Protein AF-A0A200RDA1-F1 (afdb_monomer_lite)

Sequence (151 aa):
MKEMLMDMKAGSLDLGFSEWLESFQDRSEEKEAVNRRKLVSKWHPTTKGTLKRSYRVPSKSVGQKLLKAIASLLSDDDHFRDATSHKGCQIRRESAHGESVCCNNVRALFDELPTPHLVVEITAFPAGPLTEKDYAKAEKLEKVLRSGASI

Organism: Macleaya cordata (NCBI:txid56857)

Radius of gyration: 18.02 Å; chains: 1; bounding box: 34×63×49 Å

Foldseek 3Di:
DDDDDDDDDDDDPPDPVVVVVVVPVPDDDVVLVVVLVVLQVQWDQDPFQKTKHKFFDPDPVLLVVLQVVVQVCCFPDVLQDDPPDDPGFDWDAPDPQKIWTDTNQWIWMFGPPPHTMIMIMGHDPPGDHHDVSSSVVSSVSSVSSVVSVVD

pLDDT: mean 70.88, std 17.86, range [32.53, 91.69]

Structure (mmCIF, N/CA/C/O backbone):
data_AF-A0A200RDA1-F1
#
_entry.id   AF-A0A200RDA1-F1
#
loop_
_atom_site.group_PDB
_atom_site.id
_atom_site.type_symbol
_atom_site.label_atom_id
_atom_site.label_alt_id
_atom_site.label_comp_id
_atom_site.label_asym_id
_atom_site.label_entity_id
_atom_site.label_seq_id
_atom_site.pdbx_PDB_ins_code
_atom_site.Cartn_x
_atom_site.Cartn_y
_atom_site.Cartn_z
_atom_site.occupancy
_atom_site.B_iso_or_equiv
_atom_site.auth_seq_id
_atom_site.auth_comp_id
_atom_site.auth_asym_id
_atom_site.auth_atom_id
_atom_site.pdbx_PDB_model_num
ATOM 1 N N . MET A 1 1 ? 3.485 -50.359 30.323 1.00 38.16 1 MET A N 1
ATOM 2 C CA . MET A 1 1 ? 4.110 -50.146 28.996 1.00 38.16 1 MET A CA 1
ATOM 3 C C . MET A 1 1 ? 3.039 -49.538 28.107 1.00 38.16 1 MET A C 1
ATOM 5 O O . MET A 1 1 ? 2.006 -50.168 27.991 1.00 38.16 1 MET A O 1
ATOM 9 N N . LYS A 1 2 ? 3.137 -48.353 27.510 1.00 37.59 2 LYS A N 1
ATOM 10 C CA . LYS A 1 2 ? 4.224 -47.388 27.321 1.00 37.59 2 LYS A CA 1
ATOM 11 C C . LYS A 1 2 ? 3.542 -46.044 26.997 1.00 37.59 2 LYS A C 1
ATOM 13 O O . LYS A 1 2 ? 2.518 -46.042 26.321 1.00 37.59 2 LYS A O 1
ATOM 18 N N . GLU A 1 3 ? 4.087 -44.957 27.527 1.00 41.94 3 GLU A N 1
ATOM 19 C CA . GLU A 1 3 ? 3.724 -43.567 27.227 1.00 41.94 3 GLU A CA 1
ATOM 20 C C . GLU A 1 3 ? 3.758 -43.261 25.721 1.00 41.94 3 GLU A C 1
ATOM 22 O O . GLU A 1 3 ? 4.596 -43.809 25.004 1.00 41.94 3 GLU A O 1
ATOM 27 N N . MET A 1 4 ? 2.925 -42.311 25.280 1.00 43.06 4 MET A N 1
ATOM 28 C CA . MET A 1 4 ? 3.343 -41.272 24.332 1.00 43.06 4 MET A CA 1
ATOM 29 C C . MET A 1 4 ? 2.405 -40.057 24.420 1.00 43.06 4 MET A C 1
ATOM 31 O O . MET A 1 4 ? 1.310 -40.025 23.866 1.00 43.06 4 MET A O 1
ATOM 35 N N . LEU A 1 5 ? 2.879 -39.071 25.178 1.00 48.88 5 LEU A N 1
ATOM 36 C CA . LEU A 1 5 ? 2.555 -37.652 25.077 1.00 48.88 5 LEU A CA 1
ATOM 37 C C . LEU A 1 5 ? 3.034 -37.119 23.718 1.00 48.88 5 LEU A C 1
ATOM 39 O O . LEU A 1 5 ? 4.166 -37.416 23.342 1.00 48.88 5 LEU A O 1
ATOM 43 N N . MET A 1 6 ? 2.233 -36.288 23.045 1.00 39.44 6 MET A N 1
ATOM 44 C CA . MET A 1 6 ? 2.733 -35.128 22.290 1.00 39.44 6 MET A CA 1
ATOM 45 C C . MET A 1 6 ? 1.588 -34.178 21.919 1.00 39.44 6 MET A C 1
ATOM 47 O O . MET A 1 6 ? 0.732 -34.479 21.090 1.00 39.44 6 MET A O 1
ATOM 51 N N . ASP A 1 7 ? 1.611 -33.015 22.565 1.00 43.44 7 ASP A N 1
ATOM 52 C CA . ASP A 1 7 ? 0.894 -31.793 22.231 1.00 43.44 7 ASP A CA 1
ATOM 53 C C . ASP A 1 7 ? 1.086 -31.387 20.763 1.00 43.44 7 ASP A C 1
ATOM 55 O O . ASP A 1 7 ? 2.217 -31.313 20.276 1.00 43.44 7 ASP A O 1
ATOM 59 N N . MET A 1 8 ? 0.000 -30.996 20.086 1.00 41.47 8 MET A N 1
ATOM 60 C CA . MET A 1 8 ? 0.103 -30.210 18.859 1.00 41.47 8 MET A CA 1
ATOM 61 C C . MET A 1 8 ? -0.805 -28.981 18.918 1.00 41.47 8 MET A C 1
ATOM 63 O O . MET A 1 8 ? -2.016 -29.029 19.115 1.00 41.47 8 MET A O 1
ATOM 67 N N . LYS A 1 9 ? -0.099 -27.861 18.838 1.00 32.53 9 LYS A N 1
ATOM 68 C CA . LYS A 1 9 ? -0.456 -26.469 19.060 1.00 32.53 9 LYS A CA 1
ATOM 69 C C . LYS A 1 9 ? -1.019 -25.842 17.779 1.00 32.53 9 LYS A C 1
ATOM 71 O O . LYS A 1 9 ? -0.683 -26.272 16.684 1.00 32.53 9 LYS A O 1
ATOM 76 N N . ALA A 1 10 ? -1.676 -24.702 17.987 1.00 32.72 10 ALA A N 1
ATOM 77 C CA . ALA A 1 10 ? -1.877 -23.590 17.053 1.00 32.72 10 ALA A CA 1
ATOM 78 C C . ALA A 1 10 ? -3.077 -23.688 16.101 1.00 32.72 10 ALA A C 1
ATOM 80 O O . ALA A 1 10 ? -3.164 -24.538 15.223 1.00 32.72 10 ALA A O 1
ATOM 81 N N . GLY A 1 11 ? -3.993 -22.735 16.297 1.00 41.84 11 GLY A N 1
ATOM 82 C CA . GLY A 1 11 ? -5.142 -22.504 15.441 1.00 41.84 11 GLY A CA 1
ATOM 83 C C . GLY A 1 11 ? -4.764 -21.984 14.060 1.00 41.84 11 GLY A C 1
ATOM 84 O O . GLY A 1 11 ? -3.710 -21.381 13.862 1.00 41.84 11 GLY A O 1
ATOM 85 N N . SER A 1 12 ? -5.689 -22.175 13.129 1.00 38.00 12 SER A N 1
ATOM 86 C CA . SER A 1 12 ? -5.661 -21.543 11.821 1.00 38.00 12 SER A CA 1
ATOM 87 C C . SER A 1 12 ? -7.052 -20.993 11.517 1.00 38.00 12 SER A C 1
ATOM 89 O O . SER A 1 12 ? -8.017 -21.739 11.378 1.00 38.00 12 SER A O 1
ATOM 91 N N . LEU A 1 13 ? -7.143 -19.664 11.483 1.00 41.75 13 LEU A N 1
ATOM 92 C CA . LEU A 1 13 ? -8.299 -18.832 11.121 1.00 41.75 13 LEU A CA 1
ATOM 93 C C . LEU A 1 13 ? -8.485 -18.752 9.586 1.00 41.75 13 LEU A C 1
ATOM 95 O O . LEU A 1 13 ? -8.964 -17.748 9.064 1.00 41.75 13 LEU A O 1
ATOM 99 N N . ASP A 1 14 ? -8.079 -19.787 8.854 1.00 49.94 14 ASP A N 1
ATOM 100 C CA . ASP A 1 14 ? -7.769 -19.714 7.421 1.00 49.94 14 ASP A CA 1
ATOM 101 C C . ASP A 1 14 ? -8.825 -20.399 6.544 1.00 49.94 14 ASP A C 1
ATOM 103 O O . ASP A 1 14 ? -8.524 -21.305 5.782 1.00 49.94 14 ASP A O 1
ATOM 107 N N . LEU A 1 15 ? -10.100 -20.027 6.694 1.00 46.94 15 LEU A N 1
ATOM 108 C CA . LEU A 1 15 ? -11.161 -20.485 5.775 1.00 46.94 15 LEU A CA 1
ATOM 109 C C . LEU A 1 15 ? -12.141 -19.377 5.353 1.00 46.94 15 LEU A C 1
ATOM 111 O O . LEU A 1 15 ? -13.051 -19.636 4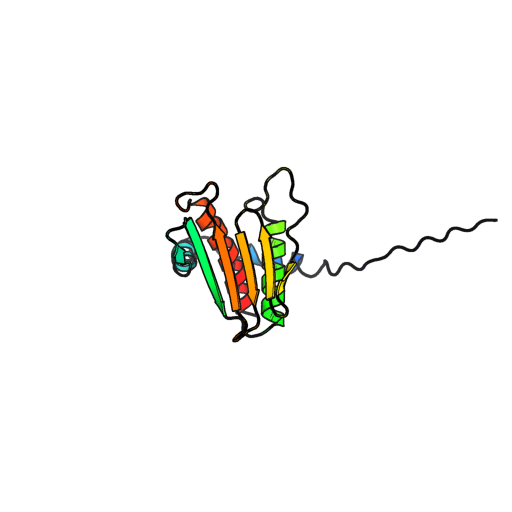.583 1.00 46.94 15 LEU A O 1
ATOM 115 N N . GLY A 1 16 ? -11.966 -18.133 5.818 1.00 48.19 16 GLY A N 1
ATOM 116 C CA . GLY A 1 16 ? -12.876 -17.021 5.492 1.00 48.19 16 GLY A CA 1
ATOM 117 C C . GLY A 1 16 ? -12.362 -16.034 4.438 1.00 48.19 16 GLY A C 1
ATOM 118 O O . GLY A 1 16 ? -13.078 -15.100 4.089 1.00 48.19 16 GLY A O 1
ATOM 119 N N . PHE A 1 17 ? -11.116 -16.178 3.973 1.00 52.97 17 PHE A N 1
ATOM 120 C CA . PHE A 1 17 ? -10.469 -15.194 3.090 1.00 52.97 17 PHE A CA 1
ATOM 121 C C . PHE A 1 17 ? -10.368 -15.664 1.630 1.00 52.97 17 PHE A C 1
ATOM 123 O O . PHE A 1 17 ? -10.316 -14.831 0.728 1.00 52.97 17 PHE A O 1
ATOM 130 N N . SER A 1 18 ? -10.424 -16.976 1.391 1.00 52.59 18 SER A N 1
ATOM 131 C CA . SER A 1 18 ? -10.433 -17.592 0.057 1.00 52.59 18 SER A CA 1
ATOM 132 C C . SER A 1 18 ? -11.728 -17.271 -0.699 1.00 52.59 18 SER A C 1
ATOM 134 O O . SER A 1 18 ? -11.673 -16.780 -1.822 1.00 52.59 18 SER A O 1
ATOM 136 N N . GLU A 1 19 ? -12.886 -17.393 -0.035 1.00 50.47 19 GLU A N 1
ATOM 137 C CA . GLU A 1 19 ? -14.190 -16.984 -0.593 1.00 50.47 19 GLU A CA 1
ATOM 138 C C . GLU A 1 19 ? -14.269 -15.469 -0.856 1.00 50.47 19 GLU A C 1
ATOM 140 O O . GLU A 1 19 ? -14.925 -15.018 -1.796 1.00 50.47 19 GLU A O 1
ATOM 145 N N . TRP A 1 20 ? -13.562 -14.663 -0.057 1.00 51.38 20 TRP A N 1
ATOM 146 C CA . TRP A 1 20 ? -13.457 -13.221 -0.284 1.00 51.38 20 TRP A CA 1
ATOM 147 C C . TRP A 1 20 ? -12.633 -12.920 -1.542 1.00 51.38 20 TRP A C 1
ATOM 149 O O . TRP A 1 20 ? -13.052 -12.094 -2.349 1.00 51.38 20 TRP A O 1
ATOM 159 N N . LEU A 1 21 ? -11.505 -13.620 -1.734 1.00 53.09 21 LEU A N 1
ATOM 160 C CA . LEU A 1 21 ? -10.623 -13.471 -2.894 1.00 53.09 21 LEU A CA 1
ATOM 161 C C . LEU A 1 21 ? -11.273 -13.922 -4.216 1.00 53.09 21 LEU A C 1
ATOM 163 O O . LEU A 1 21 ? -11.131 -13.232 -5.228 1.00 53.09 21 LEU A O 1
ATOM 167 N N . GLU A 1 22 ? -12.028 -15.025 -4.206 1.00 50.09 22 GLU A N 1
ATOM 168 C CA . GLU A 1 22 ? -12.748 -15.538 -5.385 1.00 50.09 22 GLU A CA 1
ATOM 169 C C . GLU A 1 22 ? -13.855 -14.591 -5.871 1.00 50.09 22 GLU A C 1
ATOM 171 O O . GLU A 1 22 ? -14.067 -14.450 -7.076 1.00 50.09 22 GLU A O 1
ATOM 176 N N . SER A 1 23 ? -14.493 -13.834 -4.971 1.00 51.41 23 SER A N 1
ATOM 177 C CA . SER A 1 23 ? -15.523 -12.860 -5.357 1.00 51.41 23 SER A CA 1
ATOM 178 C C . SER A 1 23 ? -14.981 -11.649 -6.146 1.00 51.41 23 SER A C 1
ATOM 180 O O . SER A 1 23 ? -15.780 -10.841 -6.629 1.00 51.41 23 SER A O 1
ATOM 182 N N . PHE A 1 24 ? -13.656 -11.486 -6.298 1.00 48.38 24 PHE A N 1
ATOM 183 C CA . PHE A 1 24 ? -13.046 -10.366 -7.035 1.00 48.38 24 PHE A CA 1
ATOM 184 C C . PHE A 1 24 ? -12.827 -10.606 -8.527 1.00 48.38 24 PHE A C 1
ATOM 186 O O . PHE A 1 24 ? -12.577 -9.637 -9.248 1.00 48.38 24 PHE A O 1
ATOM 193 N N . GLN A 1 25 ? -12.901 -11.853 -9.003 1.00 49.22 25 GLN A N 1
ATOM 194 C CA . GLN A 1 25 ? -12.671 -12.161 -10.420 1.00 49.22 25 GLN A CA 1
ATOM 195 C C . GLN A 1 25 ? -13.865 -11.791 -11.323 1.00 49.22 25 GLN A C 1
ATOM 197 O O . GLN A 1 25 ? -13.687 -11.632 -12.528 1.00 49.22 25 GLN A O 1
ATOM 202 N N . ASP A 1 26 ? -15.055 -11.553 -10.759 1.00 39.44 26 ASP A N 1
ATOM 203 C CA . ASP A 1 26 ? -16.307 -11.369 -11.513 1.00 39.44 26 ASP A CA 1
ATOM 204 C C . ASP A 1 26 ? -16.725 -9.890 -11.710 1.00 39.44 26 ASP A C 1
ATOM 206 O O . ASP A 1 26 ? -17.876 -9.511 -11.494 1.00 39.44 26 ASP A O 1
ATOM 210 N N . ARG A 1 27 ? -15.811 -8.971 -12.077 1.00 42.00 27 ARG A N 1
ATOM 211 C CA . ARG A 1 27 ? -16.227 -7.579 -12.394 1.00 42.00 27 ARG A CA 1
ATOM 212 C C . ARG A 1 27 ? -15.432 -6.876 -13.507 1.00 42.00 27 ARG A C 1
ATOM 214 O O . ARG A 1 27 ? -14.699 -5.927 -13.267 1.00 42.00 27 ARG A O 1
ATOM 221 N N . SER A 1 28 ? -15.731 -7.289 -14.743 1.00 41.72 28 SER A N 1
ATOM 222 C CA . SER A 1 28 ? -15.768 -6.516 -16.006 1.00 41.72 28 SER A CA 1
ATOM 223 C C . SER A 1 28 ? -14.544 -5.652 -16.401 1.00 41.72 28 SER A C 1
ATOM 225 O O . SER A 1 28 ? -14.369 -4.506 -15.979 1.00 41.72 28 SER A O 1
ATOM 227 N N . GLU A 1 29 ? -13.778 -6.198 -17.348 1.00 44.69 29 GLU A N 1
ATOM 228 C CA . GLU A 1 29 ? -12.496 -5.743 -17.917 1.00 44.69 29 GLU A CA 1
ATOM 229 C C . GLU A 1 29 ? -12.525 -4.373 -18.648 1.00 44.69 29 GLU A C 1
ATOM 231 O O . GLU A 1 29 ? -11.517 -3.668 -18.714 1.00 44.69 29 GLU A O 1
ATOM 236 N N . GLU A 1 30 ? -13.682 -3.918 -19.146 1.00 39.28 30 GLU A N 1
ATOM 237 C CA . GLU A 1 30 ? -13.790 -2.667 -19.927 1.00 39.28 30 GLU A CA 1
ATOM 238 C C . GLU A 1 30 ? -13.856 -1.408 -19.037 1.00 39.28 30 GLU A C 1
ATOM 240 O O . GLU A 1 30 ? -13.284 -0.356 -19.346 1.00 39.28 30 GLU A O 1
ATOM 245 N N . LYS A 1 31 ? -14.479 -1.526 -17.857 1.00 47.56 31 LYS A N 1
ATOM 246 C CA . LYS A 1 31 ? -14.513 -0.460 -16.840 1.00 47.56 31 LYS A CA 1
ATOM 247 C C . LYS A 1 31 ? -13.174 -0.322 -16.116 1.00 47.56 31 LYS A C 1
ATOM 249 O O . LYS A 1 31 ? -12.890 0.745 -15.564 1.00 47.56 31 LYS A O 1
ATOM 254 N N . GLU A 1 32 ? -12.353 -1.372 -16.137 1.00 49.47 32 GLU A N 1
ATOM 255 C CA . GLU A 1 32 ? -11.036 -1.396 -15.515 1.00 49.47 32 GLU A CA 1
ATOM 256 C C . GLU A 1 32 ? -10.113 -0.361 -16.155 1.00 49.47 32 GLU A C 1
ATOM 258 O O . GLU A 1 32 ? -9.591 0.469 -15.428 1.00 49.47 32 GLU A O 1
ATOM 263 N N . ALA A 1 33 ? -9.981 -0.291 -17.486 1.00 42.28 33 ALA A N 1
ATOM 264 C CA . ALA A 1 33 ? -8.975 0.552 -18.155 1.00 42.28 33 ALA A CA 1
ATOM 265 C C . ALA A 1 33 ? -9.090 2.069 -17.885 1.00 42.28 33 ALA A C 1
ATOM 267 O O . ALA A 1 33 ? -8.078 2.749 -17.686 1.00 42.28 33 ALA A O 1
ATOM 268 N N . VAL A 1 34 ? -10.312 2.609 -17.837 1.00 49.19 34 VAL A N 1
ATOM 269 C CA . VAL A 1 34 ? -10.564 4.015 -17.459 1.00 49.19 34 VAL A CA 1
ATOM 270 C C . VAL A 1 34 ? -10.373 4.218 -15.954 1.00 49.19 34 VAL A C 1
ATOM 272 O O . VAL A 1 34 ? -9.925 5.283 -15.518 1.00 49.19 34 VAL A O 1
ATOM 275 N N . ASN A 1 35 ? -10.671 3.194 -15.152 1.00 51.66 35 ASN A N 1
ATOM 276 C CA . ASN A 1 35 ? -10.405 3.195 -13.721 1.00 51.66 35 ASN A CA 1
ATOM 277 C C . ASN A 1 35 ? -8.892 3.155 -13.454 1.00 51.66 35 ASN A C 1
ATOM 279 O O . ASN A 1 35 ? -8.439 3.947 -12.643 1.00 51.66 35 ASN A O 1
ATOM 283 N N . ARG A 1 36 ? -8.086 2.387 -14.207 1.00 51.22 36 ARG A N 1
ATOM 284 C CA . ARG A 1 36 ? -6.614 2.300 -14.082 1.00 51.22 36 ARG A CA 1
ATOM 285 C C . ARG A 1 36 ? -5.966 3.683 -14.056 1.00 51.22 36 ARG A C 1
ATOM 287 O O . ARG A 1 36 ? -5.279 4.045 -13.105 1.00 51.22 36 ARG A O 1
ATOM 294 N N . ARG A 1 37 ? -6.296 4.528 -15.040 1.00 52.66 37 ARG A N 1
ATOM 295 C CA . ARG A 1 37 ? -5.769 5.904 -15.132 1.00 52.66 37 ARG A CA 1
ATOM 296 C C . ARG A 1 37 ? -6.240 6.814 -13.983 1.00 52.66 37 ARG A C 1
ATOM 298 O O . ARG A 1 37 ? -5.489 7.686 -13.563 1.00 52.66 37 ARG A O 1
ATOM 305 N N . LYS A 1 38 ? -7.448 6.602 -13.442 1.00 56.56 38 LYS A N 1
ATOM 306 C CA . LYS A 1 38 ? -8.008 7.344 -12.285 1.00 56.56 38 LYS A CA 1
ATOM 307 C C . LYS A 1 38 ? -7.596 6.778 -10.915 1.00 56.56 38 LYS A C 1
ATOM 309 O O . LYS A 1 38 ? -7.753 7.451 -9.897 1.00 56.56 38 LYS A O 1
ATOM 314 N N . LEU A 1 39 ? -7.139 5.530 -10.861 1.00 56.53 39 LEU A N 1
ATOM 315 C CA . LEU A 1 39 ? -6.672 4.847 -9.652 1.00 56.53 39 LEU A CA 1
ATOM 316 C C . LEU A 1 39 ? -5.259 5.311 -9.334 1.00 56.53 39 LEU A C 1
ATOM 318 O O . LEU A 1 39 ? -4.983 5.784 -8.234 1.00 56.53 39 LEU A O 1
ATOM 322 N N . VAL A 1 40 ? -4.396 5.283 -10.346 1.00 58.97 40 VAL A N 1
ATOM 323 C CA . VAL A 1 40 ? -3.007 5.720 -10.230 1.00 58.97 40 VAL A CA 1
ATOM 324 C C . VAL A 1 40 ? -2.902 7.242 -10.054 1.00 58.97 40 VAL A C 1
ATOM 326 O O . VAL A 1 40 ? -1.970 7.715 -9.416 1.00 58.97 40 VAL A O 1
ATOM 329 N N . SER A 1 41 ? -3.892 8.029 -10.497 1.00 63.72 41 SER A N 1
ATOM 330 C CA . SER A 1 41 ? -3.876 9.494 -10.332 1.00 63.72 41 SER A CA 1
ATOM 331 C C . SER A 1 41 ? -3.931 9.970 -8.874 1.00 63.72 41 SER A C 1
ATOM 333 O O . SER A 1 41 ? -3.630 11.127 -8.600 1.00 63.72 41 SER A O 1
ATOM 335 N N . LYS A 1 42 ? -4.351 9.115 -7.929 1.00 74.38 42 LYS A N 1
ATOM 336 C CA . LYS A 1 42 ? -4.322 9.420 -6.485 1.00 74.38 42 LYS A CA 1
ATOM 337 C C . LYS A 1 42 ? -2.974 9.109 -5.838 1.00 74.38 42 LYS A C 1
ATOM 339 O O . LYS A 1 42 ? -2.758 9.455 -4.670 1.00 74.38 42 LYS A O 1
ATOM 344 N N . TRP A 1 43 ? -2.101 8.419 -6.561 1.00 82.62 43 TRP A N 1
ATOM 345 C CA . TRP A 1 43 ? -0.745 8.168 -6.129 1.00 82.62 43 TRP A CA 1
ATOM 346 C C . TRP A 1 43 ? 0.141 9.345 -6.505 1.00 82.62 43 TRP A C 1
ATOM 348 O O . TRP A 1 43 ? 0.068 9.882 -7.606 1.00 82.62 43 TRP A O 1
ATOM 358 N N . HIS A 1 44 ? 0.993 9.729 -5.568 1.00 82.19 44 HIS A N 1
ATOM 359 C CA . HIS A 1 44 ? 1.903 10.846 -5.715 1.00 82.19 44 HIS A CA 1
ATOM 360 C C . HIS A 1 44 ? 3.285 10.282 -6.040 1.00 82.19 44 HIS A C 1
ATOM 362 O O . HIS A 1 44 ? 3.920 9.701 -5.151 1.00 82.19 44 HIS A O 1
ATOM 368 N N . PRO A 1 45 ? 3.753 10.392 -7.295 1.00 81.62 45 PRO A N 1
ATOM 369 C CA . PRO A 1 45 ? 5.134 10.089 -7.614 1.00 81.62 45 PRO A CA 1
ATOM 370 C C . PRO A 1 45 ? 6.019 11.156 -6.972 1.00 81.62 45 PRO A C 1
ATOM 372 O O . PRO A 1 45 ? 5.773 12.356 -7.077 1.00 81.62 45 PRO A O 1
ATOM 375 N N . THR A 1 46 ? 7.050 10.711 -6.278 1.00 77.81 46 THR A N 1
ATOM 376 C CA . THR A 1 46 ? 8.060 11.569 -5.670 1.00 77.81 46 THR A CA 1
ATOM 377 C C . THR A 1 46 ? 9.294 11.608 -6.564 1.00 77.81 46 THR A C 1
ATOM 379 O O . THR A 1 46 ? 9.587 10.662 -7.298 1.00 77.81 46 THR A O 1
ATOM 382 N N . THR A 1 47 ? 10.072 12.682 -6.458 1.00 67.50 47 THR A N 1
ATOM 383 C CA . THR A 1 47 ? 11.321 12.877 -7.215 1.00 67.50 47 THR A CA 1
ATOM 384 C C . THR A 1 47 ? 12.405 11.840 -6.905 1.00 67.50 47 THR A C 1
ATOM 386 O O . THR A 1 47 ? 13.387 11.753 -7.632 1.00 67.50 47 THR A O 1
ATOM 389 N N . LYS A 1 48 ? 12.225 11.031 -5.853 1.00 70.62 48 LYS A N 1
ATOM 390 C CA . LYS A 1 48 ? 13.129 9.942 -5.457 1.00 70.62 48 LYS A CA 1
ATOM 391 C C . LYS A 1 48 ? 12.776 8.587 -6.089 1.00 70.62 48 LYS A C 1
ATOM 393 O O . LYS A 1 48 ? 13.329 7.575 -5.676 1.00 70.62 48 LYS A O 1
ATOM 398 N N . GLY A 1 49 ? 11.848 8.553 -7.050 1.00 75.94 49 GLY A N 1
ATOM 399 C CA . GLY A 1 49 ? 11.394 7.300 -7.662 1.00 75.94 49 GLY A CA 1
ATOM 400 C C . GLY A 1 49 ? 10.500 6.480 -6.730 1.00 75.94 49 GLY A C 1
ATOM 401 O O . GLY A 1 49 ? 10.496 5.257 -6.784 1.00 75.94 49 GLY A O 1
ATOM 402 N N . THR A 1 50 ? 9.753 7.140 -5.843 1.00 84.31 50 THR A N 1
ATOM 403 C CA . THR A 1 50 ? 8.798 6.481 -4.938 1.00 84.31 50 THR A CA 1
ATOM 404 C C . THR A 1 50 ? 7.388 6.924 -5.276 1.00 84.31 50 THR A C 1
ATOM 406 O O . THR A 1 50 ? 7.143 8.120 -5.409 1.00 84.31 50 THR A O 1
ATOM 409 N N . LEU A 1 51 ? 6.456 5.991 -5.376 1.00 86.56 51 LEU A N 1
ATOM 410 C CA . LEU A 1 51 ? 5.040 6.241 -5.560 1.00 86.56 51 LEU A CA 1
ATOM 411 C C . LEU A 1 51 ? 4.325 6.100 -4.210 1.00 86.56 51 LEU A C 1
ATOM 413 O O . LEU A 1 51 ? 4.349 5.036 -3.597 1.00 86.56 51 LEU A O 1
ATOM 417 N N . LYS A 1 52 ? 3.696 7.177 -3.732 1.00 89.62 52 LYS A N 1
ATOM 418 C CA 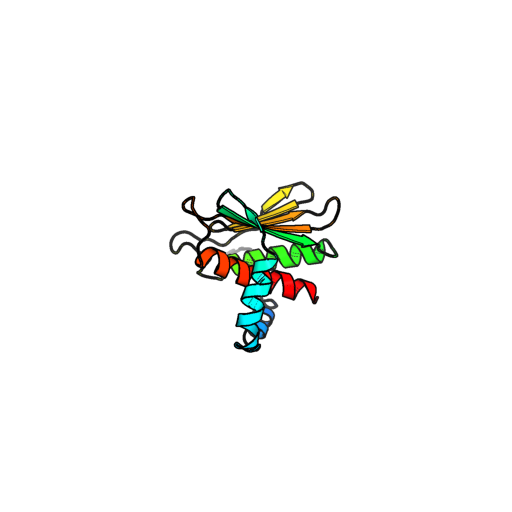. LYS A 1 52 ? 3.085 7.234 -2.398 1.00 89.62 52 LYS A CA 1
ATOM 419 C C . LYS A 1 52 ? 1.576 7.432 -2.449 1.00 89.62 52 LYS A C 1
ATOM 421 O O . LYS A 1 52 ? 1.068 8.297 -3.164 1.00 89.62 52 LYS A O 1
ATOM 426 N N . ARG A 1 53 ? 0.855 6.699 -1.607 1.00 89.00 53 ARG A N 1
ATOM 427 C CA . ARG A 1 53 ? -0.590 6.819 -1.421 1.00 89.00 53 ARG A CA 1
ATOM 428 C C . ARG A 1 53 ? -0.935 6.869 0.058 1.00 89.00 53 ARG A C 1
ATOM 430 O O . ARG A 1 53 ? -0.573 5.979 0.814 1.00 89.00 53 ARG A O 1
ATOM 437 N N . SER A 1 54 ? -1.682 7.893 0.458 1.00 87.44 54 SER A N 1
ATOM 438 C CA . SER A 1 54 ? -2.209 8.021 1.821 1.00 87.44 54 SER A CA 1
ATOM 439 C C . SER A 1 54 ? -3.721 7.841 1.827 1.00 87.44 54 SER A C 1
ATOM 441 O O . SER A 1 54 ? -4.450 8.529 1.107 1.00 87.44 54 SER A O 1
ATOM 443 N N . TYR A 1 55 ? -4.195 6.917 2.645 1.00 86.50 55 TYR A N 1
ATOM 444 C CA . TYR A 1 55 ? -5.590 6.542 2.766 1.00 86.50 55 TYR A CA 1
ATOM 445 C C . TYR A 1 55 ? -6.071 6.800 4.195 1.00 86.50 55 TYR A C 1
ATOM 447 O O . TYR A 1 55 ? -5.418 6.395 5.152 1.00 86.50 55 TYR A O 1
ATOM 455 N N . ARG A 1 56 ? -7.200 7.499 4.353 1.00 85.38 56 ARG A N 1
ATOM 456 C CA . ARG A 1 56 ? -7.825 7.678 5.670 1.00 85.38 56 ARG A CA 1
ATOM 457 C C . ARG A 1 56 ? -8.696 6.474 5.964 1.00 85.38 56 ARG A C 1
ATOM 459 O O . ARG A 1 56 ? -9.485 6.064 5.119 1.00 85.38 56 ARG A O 1
ATOM 466 N N . VAL A 1 57 ? -8.559 5.944 7.164 1.00 83.75 57 VAL A N 1
ATOM 467 C CA . VAL A 1 57 ? -9.281 4.761 7.610 1.00 83.75 57 VAL A CA 1
ATOM 468 C C . VAL A 1 57 ? -10.316 5.201 8.648 1.00 83.75 57 VAL A C 1
ATOM 470 O O . VAL A 1 57 ? -10.009 6.067 9.460 1.00 83.75 57 VAL A O 1
ATOM 473 N N . PRO A 1 58 ? -11.540 4.650 8.652 1.00 83.50 58 PRO A N 1
ATOM 474 C CA . PRO A 1 58 ? -12.561 5.046 9.624 1.00 83.50 58 PRO A CA 1
ATOM 475 C C . PRO A 1 58 ? -12.271 4.545 11.048 1.00 83.50 58 PRO A C 1
ATOM 477 O O . PRO A 1 58 ? -12.690 5.173 12.015 1.00 83.50 58 PRO A O 1
ATOM 480 N N . SER A 1 59 ? -11.566 3.418 11.204 1.00 84.19 59 SER A N 1
ATOM 481 C CA . SER A 1 59 ? -11.294 2.805 12.509 1.00 84.19 59 SER A CA 1
ATOM 482 C C . SER A 1 59 ? -10.027 1.944 12.514 1.00 84.19 59 SER A C 1
ATOM 484 O O . SER A 1 59 ? -9.574 1.466 11.471 1.00 84.19 59 SER A O 1
ATOM 486 N N . LYS A 1 60 ? -9.476 1.684 13.709 1.00 85.38 60 LYS A N 1
ATOM 487 C CA . LYS A 1 60 ? -8.325 0.785 13.904 1.00 85.38 60 LYS A CA 1
ATOM 488 C C . LYS A 1 60 ? -8.553 -0.596 13.299 1.00 85.38 60 LYS A C 1
ATOM 490 O O . LYS A 1 60 ? -7.697 -1.111 12.588 1.00 85.38 60 LYS A O 1
ATOM 495 N N . SER A 1 61 ? -9.704 -1.203 13.581 1.00 84.88 61 SER A N 1
ATOM 496 C CA . SER A 1 61 ? -10.006 -2.571 13.154 1.00 84.88 61 SER A CA 1
ATOM 497 C C . SER A 1 61 ? -10.076 -2.692 11.632 1.00 84.88 61 SER A C 1
ATOM 499 O O . SER A 1 61 ? -9.573 -3.668 11.079 1.00 84.88 61 SER A O 1
ATOM 501 N N . VAL A 1 62 ? -10.626 -1.687 10.942 1.00 85.75 62 VAL A N 1
ATOM 502 C CA . VAL A 1 62 ? -10.614 -1.623 9.471 1.00 85.75 62 VAL A CA 1
ATOM 503 C C . VAL A 1 62 ? -9.186 -1.445 8.952 1.00 85.75 62 VAL A C 1
ATOM 505 O O . VAL A 1 62 ? -8.796 -2.122 8.005 1.00 85.75 62 VAL A O 1
ATOM 508 N N . GLY A 1 63 ? -8.373 -0.612 9.604 1.00 85.56 63 GLY A N 1
ATOM 509 C CA . GLY A 1 63 ? -6.972 -0.390 9.230 1.00 85.56 63 GLY A CA 1
ATOM 510 C C . GLY A 1 63 ? -6.116 -1.643 9.351 1.00 85.56 63 GLY A C 1
ATOM 511 O O . GLY A 1 63 ? -5.386 -1.989 8.427 1.00 85.56 63 GLY A O 1
ATOM 512 N N . GLN A 1 64 ? -6.287 -2.388 10.441 1.00 86.25 64 GLN A N 1
ATOM 513 C CA . GLN A 1 64 ? -5.627 -3.675 10.645 1.00 86.25 64 GLN A CA 1
ATOM 514 C C . GLN A 1 64 ? -6.089 -4.733 9.641 1.00 86.25 64 GLN A C 1
ATOM 516 O O . GLN A 1 64 ? -5.266 -5.492 9.132 1.00 86.25 64 GLN A O 1
ATOM 521 N N . LYS A 1 65 ? -7.391 -4.787 9.324 1.00 86.44 65 LYS A N 1
ATOM 522 C CA . LYS A 1 65 ? -7.915 -5.674 8.273 1.00 86.44 65 LYS A CA 1
ATOM 523 C C . LYS A 1 65 ? -7.317 -5.333 6.909 1.00 86.44 65 LYS A C 1
ATOM 525 O O . LYS A 1 65 ? -6.877 -6.237 6.208 1.00 86.44 65 LYS A O 1
ATOM 530 N N . LEU A 1 66 ? -7.238 -4.048 6.563 1.00 87.12 66 LEU A N 1
ATOM 531 C CA . LEU A 1 66 ? -6.599 -3.576 5.334 1.00 87.12 66 LEU A CA 1
ATOM 532 C C . LEU A 1 66 ? -5.114 -3.943 5.289 1.00 87.12 66 LEU A C 1
ATOM 534 O O . LEU A 1 66 ? -4.643 -4.444 4.274 1.00 87.12 66 LEU A O 1
ATOM 538 N N . LEU A 1 67 ? -4.380 -3.745 6.386 1.00 88.75 67 LEU A N 1
ATOM 539 C CA . LEU A 1 67 ? -2.961 -4.088 6.451 1.00 88.75 67 LEU A CA 1
ATOM 540 C C . LEU A 1 67 ? -2.734 -5.600 6.296 1.00 88.75 67 LEU A C 1
ATOM 542 O O . LEU A 1 67 ? -1.813 -6.005 5.593 1.00 88.75 67 LEU A O 1
ATOM 546 N N . LYS A 1 68 ? -3.607 -6.432 6.880 1.00 87.75 68 LYS A N 1
ATOM 547 C CA . LYS A 1 68 ? -3.617 -7.892 6.677 1.00 87.75 68 LYS A CA 1
ATOM 548 C C . LYS A 1 68 ? -3.942 -8.278 5.239 1.00 87.75 68 LYS A C 1
ATOM 550 O O . LYS A 1 68 ? -3.249 -9.122 4.685 1.00 87.75 68 LYS A O 1
ATOM 555 N N . ALA A 1 69 ? -4.929 -7.635 4.620 1.00 85.94 69 ALA A N 1
ATOM 556 C CA . ALA A 1 69 ? -5.263 -7.864 3.217 1.00 85.94 69 ALA A CA 1
ATOM 557 C C . ALA A 1 69 ? -4.092 -7.503 2.290 1.00 85.94 69 ALA A C 1
ATOM 559 O O . ALA A 1 69 ? -3.776 -8.257 1.375 1.00 85.94 69 ALA A O 1
ATOM 560 N N . ILE A 1 70 ? -3.398 -6.392 2.562 1.00 87.56 70 ILE A N 1
ATOM 561 C CA . ILE A 1 70 ? -2.181 -6.013 1.836 1.00 87.56 70 ILE A CA 1
ATOM 562 C C . ILE A 1 70 ? -1.074 -7.038 2.083 1.00 87.56 70 ILE A C 1
ATOM 564 O O . ILE A 1 70 ? -0.452 -7.482 1.128 1.00 87.56 70 ILE A O 1
ATOM 568 N N . ALA A 1 71 ? -0.836 -7.450 3.329 1.00 87.12 71 ALA A N 1
ATOM 569 C CA . ALA A 1 71 ? 0.173 -8.458 3.646 1.00 87.12 71 ALA A CA 1
ATOM 570 C C . ALA A 1 71 ? -0.094 -9.791 2.928 1.00 87.12 71 ALA A C 1
ATOM 572 O O . ALA A 1 71 ? 0.848 -10.385 2.405 1.00 87.12 71 ALA A O 1
ATOM 573 N N . SER A 1 72 ? -1.358 -10.220 2.845 1.00 84.88 72 SER A N 1
ATOM 574 C CA . SER A 1 72 ? -1.776 -11.394 2.071 1.00 84.88 72 SER A CA 1
ATOM 575 C C . SER A 1 72 ? -1.533 -11.182 0.583 1.00 84.88 72 SER A C 1
ATOM 577 O O . SER A 1 72 ? -0.860 -11.996 -0.023 1.00 84.88 72 SER A O 1
ATOM 579 N N . LEU A 1 73 ? -1.967 -10.057 0.003 1.00 84.75 73 LEU A N 1
ATOM 580 C CA . LEU A 1 73 ? -1.749 -9.763 -1.419 1.00 84.75 73 LEU A CA 1
ATOM 581 C C . LEU A 1 73 ? -0.261 -9.754 -1.784 1.00 84.75 73 LEU A C 1
ATOM 583 O O . LEU A 1 73 ? 0.131 -10.350 -2.780 1.00 84.75 73 LEU A O 1
ATOM 587 N N . LEU A 1 74 ? 0.575 -9.110 -0.967 1.00 83.69 74 LEU A N 1
ATOM 588 C CA . LEU A 1 74 ? 2.027 -9.113 -1.157 1.00 83.69 74 LEU A CA 1
ATOM 589 C C . LEU A 1 74 ? 2.616 -10.520 -0.995 1.00 83.69 74 LEU A C 1
ATOM 591 O O . LEU A 1 74 ? 3.646 -10.836 -1.589 1.00 83.69 74 LEU A O 1
ATOM 595 N N . SER A 1 75 ? 1.977 -11.346 -0.166 1.00 79.81 75 SER A N 1
ATOM 596 C CA . SER A 1 75 ? 2.386 -12.719 0.064 1.00 79.81 75 SER A CA 1
ATOM 597 C C . SER A 1 75 ? 1.889 -13.674 -0.993 1.00 79.81 75 SER A C 1
ATOM 599 O O . SER A 1 75 ? 2.590 -14.654 -1.130 1.00 79.81 75 SER A O 1
ATOM 601 N N . ASP A 1 76 ? 0.774 -13.446 -1.689 1.00 76.06 76 ASP A N 1
ATOM 602 C CA . ASP A 1 76 ? 0.171 -14.334 -2.697 1.00 76.06 76 ASP A CA 1
ATOM 603 C C . ASP A 1 76 ? 0.624 -14.007 -4.121 1.00 76.06 76 ASP A C 1
ATOM 605 O O . ASP A 1 76 ? 0.878 -14.909 -4.915 1.00 76.06 76 ASP A O 1
ATOM 609 N N . ASP A 1 77 ? 0.744 -12.722 -4.449 1.00 76.19 77 ASP A N 1
ATOM 610 C CA . ASP A 1 77 ? 0.909 -12.281 -5.828 1.00 76.19 77 ASP A CA 1
ATOM 611 C C . ASP A 1 77 ? 2.385 -12.283 -6.260 1.00 76.19 77 ASP A C 1
ATOM 613 O O . ASP A 1 77 ? 3.247 -11.612 -5.680 1.00 76.19 77 ASP A O 1
ATOM 617 N N . ASP A 1 78 ? 2.675 -13.020 -7.333 1.00 70.62 78 ASP A N 1
ATOM 618 C CA . ASP A 1 78 ? 4.033 -13.210 -7.852 1.00 70.62 78 ASP A CA 1
ATOM 619 C C . ASP A 1 78 ? 4.691 -11.917 -8.359 1.00 70.62 78 ASP A C 1
ATOM 621 O O . ASP A 1 78 ? 5.909 -11.859 -8.488 1.00 70.62 78 ASP A O 1
ATOM 625 N N . HIS A 1 79 ? 3.934 -10.832 -8.580 1.00 70.38 79 HIS A N 1
ATOM 626 C CA . HIS A 1 79 ? 4.527 -9.532 -8.927 1.00 70.38 79 HIS A CA 1
ATOM 627 C C . HIS A 1 79 ? 5.244 -8.885 -7.735 1.00 70.38 79 HIS A C 1
ATOM 629 O O . HIS A 1 79 ? 6.047 -7.965 -7.918 1.00 70.38 79 HIS A O 1
ATOM 635 N N . PHE A 1 80 ? 4.940 -9.335 -6.516 1.00 68.25 80 PHE A N 1
ATOM 636 C CA . PHE A 1 80 ? 5.543 -8.862 -5.274 1.00 68.25 80 PHE A CA 1
ATOM 637 C C . PHE A 1 80 ? 6.484 -9.897 -4.661 1.00 68.25 80 PHE A C 1
ATOM 639 O O . PHE A 1 80 ? 7.324 -9.529 -3.846 1.00 68.25 80 PHE A O 1
ATOM 646 N N . ARG A 1 81 ? 6.439 -11.160 -5.085 1.00 65.62 81 ARG A N 1
ATOM 647 C CA . ARG A 1 81 ? 7.422 -12.167 -4.681 1.00 65.62 81 ARG A CA 1
ATOM 648 C C . ARG A 1 81 ? 8.687 -12.039 -5.528 1.00 65.62 81 ARG A C 1
ATOM 650 O O . ARG A 1 81 ? 8.624 -11.863 -6.737 1.00 65.62 81 ARG A O 1
ATOM 657 N N . ASP A 1 82 ? 9.847 -12.140 -4.890 1.00 60.09 82 ASP A N 1
ATOM 658 C CA . ASP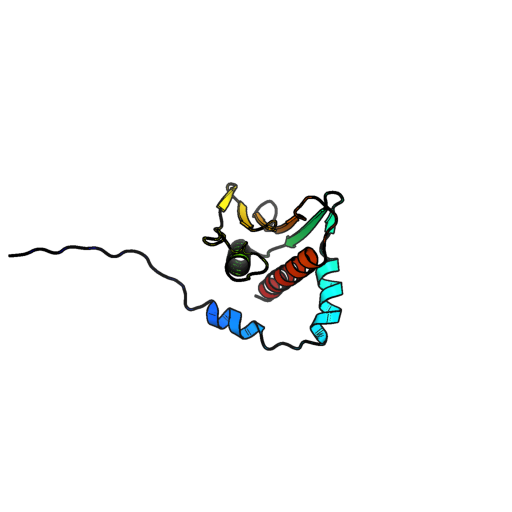 A 1 82 ? 11.072 -12.493 -5.607 1.00 60.09 82 ASP A CA 1
ATOM 659 C C . ASP A 1 82 ? 11.196 -14.022 -5.552 1.00 60.09 82 ASP A C 1
ATOM 661 O O . ASP A 1 82 ? 11.085 -14.606 -4.468 1.00 60.09 82 ASP A O 1
ATOM 665 N N . ALA A 1 83 ? 11.347 -14.664 -6.715 1.00 54.06 83 ALA A N 1
ATOM 666 C CA . ALA A 1 83 ? 11.099 -16.093 -6.959 1.00 54.06 83 ALA A CA 1
ATOM 667 C C . ALA A 1 83 ? 11.962 -17.076 -6.136 1.00 54.06 83 ALA A C 1
ATOM 669 O O . ALA A 1 83 ? 11.794 -18.287 -6.258 1.00 54.06 83 ALA A O 1
ATOM 670 N N . THR A 1 84 ? 12.868 -16.584 -5.288 1.00 54.00 84 THR A N 1
ATOM 671 C CA . THR A 1 84 ? 13.906 -17.410 -4.657 1.00 54.00 84 THR A CA 1
ATOM 672 C C . THR A 1 84 ? 13.916 -17.416 -3.125 1.00 54.00 84 THR A C 1
ATOM 674 O O . THR A 1 84 ? 14.530 -18.310 -2.551 1.00 54.00 84 THR A O 1
ATOM 677 N N . SER A 1 85 ? 13.253 -16.479 -2.428 1.00 51.62 85 SER A N 1
ATOM 678 C CA . SER A 1 85 ? 13.483 -16.307 -0.970 1.00 51.62 85 SER A CA 1
ATOM 679 C C . SER A 1 85 ? 12.270 -15.899 -0.131 1.00 51.62 85 SER A C 1
ATOM 681 O O . SER A 1 85 ? 12.426 -15.482 1.021 1.00 51.62 85 SER A O 1
ATOM 683 N N . HIS A 1 86 ? 11.052 -15.982 -0.660 1.00 60.84 86 HIS A N 1
ATOM 684 C CA . HIS A 1 86 ? 9.920 -15.362 0.017 1.00 60.84 86 HIS A CA 1
ATOM 685 C C . HIS A 1 86 ? 9.158 -16.318 0.956 1.00 60.84 86 HIS A C 1
ATOM 687 O O . HIS A 1 86 ? 8.411 -17.178 0.505 1.00 60.84 86 HIS A O 1
ATOM 693 N N . LYS A 1 87 ? 9.319 -16.148 2.282 1.00 61.06 87 LYS A N 1
ATOM 694 C CA . LYS A 1 87 ? 8.599 -16.914 3.330 1.00 61.06 87 LYS A CA 1
ATOM 695 C C . LYS A 1 87 ? 7.264 -16.281 3.774 1.00 61.06 87 LYS A C 1
ATOM 697 O O . LYS A 1 87 ? 6.721 -16.672 4.804 1.00 61.06 87 LYS A O 1
ATOM 702 N N . GLY A 1 88 ? 6.747 -15.313 3.015 1.00 64.81 88 GLY A N 1
ATOM 703 C CA . GLY A 1 88 ? 5.554 -14.531 3.358 1.00 64.81 88 GLY A CA 1
ATOM 704 C C . GLY A 1 88 ? 5.897 -13.170 3.976 1.00 64.81 88 GLY A C 1
ATOM 705 O O . GLY A 1 88 ? 6.859 -13.038 4.736 1.00 64.81 88 GLY A O 1
ATOM 706 N N . CYS A 1 89 ? 5.105 -12.147 3.645 1.00 78.06 89 CYS A N 1
ATOM 707 C CA . CYS A 1 89 ? 5.265 -10.795 4.170 1.00 78.06 89 CYS A CA 1
ATOM 708 C C . CYS A 1 89 ? 4.537 -10.719 5.520 1.00 78.06 89 CYS A C 1
ATOM 710 O O . CYS A 1 89 ? 3.308 -10.722 5.582 1.00 78.06 89 CYS A O 1
ATOM 712 N N . GLN A 1 90 ? 5.285 -10.653 6.621 1.00 80.94 90 GLN A N 1
ATOM 713 C CA . GLN A 1 90 ? 4.700 -10.536 7.957 1.00 80.94 90 GLN A CA 1
ATOM 714 C C . GLN A 1 90 ? 4.516 -9.072 8.358 1.00 80.94 90 GLN A C 1
ATOM 716 O O . GLN A 1 90 ? 5.409 -8.245 8.164 1.00 80.94 90 GLN A O 1
ATOM 721 N N . ILE A 1 91 ? 3.373 -8.771 8.977 1.00 86.75 91 ILE A N 1
ATOM 722 C CA . ILE A 1 91 ? 3.143 -7.478 9.621 1.00 86.75 91 ILE A CA 1
ATOM 723 C C . ILE A 1 91 ? 4.075 -7.367 10.826 1.00 86.75 91 ILE A C 1
ATOM 725 O O . ILE A 1 91 ? 4.119 -8.243 11.690 1.00 86.75 91 ILE A O 1
ATOM 729 N N . ARG A 1 92 ? 4.815 -6.267 10.879 1.00 86.94 92 ARG A N 1
ATOM 730 C CA . ARG A 1 92 ? 5.688 -5.884 11.978 1.00 86.94 92 ARG A CA 1
ATOM 731 C C . ARG A 1 92 ? 5.100 -4.677 12.686 1.00 86.94 92 ARG A C 1
ATOM 733 O O . ARG A 1 92 ? 4.485 -3.808 12.078 1.00 86.94 92 ARG A O 1
ATOM 740 N N . ARG A 1 93 ? 5.317 -4.606 13.993 1.00 88.25 93 ARG A N 1
ATOM 741 C CA . ARG A 1 93 ? 4.980 -3.416 14.769 1.00 88.25 93 ARG A CA 1
ATOM 742 C C . ARG A 1 93 ? 6.105 -2.397 14.608 1.00 88.25 93 ARG A C 1
ATOM 744 O O . ARG A 1 93 ? 7.234 -2.686 14.993 1.00 88.25 93 ARG A O 1
ATOM 751 N N . GLU A 1 94 ? 5.803 -1.241 14.026 1.00 83.00 94 GLU A N 1
ATOM 752 C CA . GLU A 1 94 ? 6.777 -0.162 13.816 1.00 83.00 94 GLU A CA 1
ATOM 753 C C . GLU A 1 94 ? 6.746 0.860 14.958 1.00 83.00 94 GLU A C 1
ATOM 755 O O . GLU A 1 94 ? 7.778 1.399 15.345 1.00 83.00 94 GLU A O 1
ATOM 760 N N . SER A 1 95 ? 5.567 1.087 15.540 1.00 81.38 95 SER A N 1
ATOM 761 C CA . SER A 1 95 ? 5.356 2.033 16.634 1.00 81.38 95 SER A CA 1
ATOM 762 C C . SER A 1 95 ? 4.361 1.478 17.657 1.00 81.38 95 SER A C 1
ATOM 764 O O . SER A 1 95 ? 3.719 0.443 17.453 1.00 81.38 95 SER A O 1
ATOM 766 N N . ALA A 1 96 ? 4.190 2.175 18.782 1.00 83.25 96 ALA A N 1
ATOM 767 C CA . ALA A 1 96 ? 3.167 1.837 19.771 1.00 83.25 96 ALA A CA 1
ATOM 768 C C . ALA A 1 96 ? 1.756 1.798 19.148 1.00 83.25 96 ALA A C 1
ATOM 770 O O . ALA A 1 96 ? 0.945 0.955 19.539 1.00 83.25 96 ALA A O 1
ATOM 771 N N . HIS A 1 97 ? 1.526 2.642 18.141 1.00 81.06 97 HIS A N 1
ATOM 772 C CA . HIS A 1 97 ? 0.250 2.859 17.452 1.00 81.06 97 HIS A CA 1
ATOM 773 C C . HIS A 1 97 ? 0.315 2.552 15.949 1.00 81.06 97 HIS A C 1
ATOM 775 O O . HIS A 1 97 ? -0.616 2.879 15.217 1.00 81.06 97 HIS A O 1
ATOM 781 N N . GLY A 1 98 ? 1.427 1.964 15.493 1.00 87.44 98 GLY A N 1
ATOM 782 C CA . GLY A 1 98 ? 1.721 1.795 14.077 1.00 87.44 98 GLY A CA 1
ATOM 783 C C . GLY A 1 98 ? 2.202 0.391 13.734 1.00 87.44 98 GLY A C 1
ATOM 784 O O . GLY A 1 98 ? 3.096 -0.161 14.382 1.00 87.44 98 GLY A O 1
ATOM 785 N N . GLU A 1 99 ? 1.616 -0.179 12.691 1.00 91.12 99 GLU A N 1
ATOM 786 C CA . GLU A 1 99 ? 1.925 -1.502 12.156 1.00 91.12 99 GLU A CA 1
ATOM 787 C C . GLU A 1 99 ? 2.305 -1.357 10.683 1.00 91.12 99 GLU A C 1
ATOM 789 O O . GLU A 1 99 ? 1.639 -0.644 9.937 1.00 91.12 99 GLU A O 1
ATOM 794 N N . SER A 1 100 ? 3.359 -2.032 10.235 1.00 91.62 100 SER A N 1
ATOM 795 C CA . SER A 1 100 ? 3.785 -1.991 8.842 1.00 91.62 100 SER A CA 1
ATOM 796 C C . SER A 1 100 ? 4.107 -3.364 8.277 1.00 91.62 100 SER A C 1
ATOM 798 O O . SER A 1 100 ? 4.496 -4.290 8.981 1.00 91.62 100 SER A O 1
ATOM 800 N N . VAL A 1 101 ? 3.930 -3.505 6.970 1.00 90.38 101 VAL A N 1
ATOM 801 C CA . VAL A 1 101 ? 4.375 -4.658 6.192 1.00 90.38 101 VAL A CA 1
ATOM 802 C C . VAL A 1 101 ? 5.223 -4.149 5.037 1.00 90.38 101 VAL A C 1
ATOM 804 O O . VAL A 1 101 ? 4.882 -3.159 4.387 1.00 90.38 101 VAL A O 1
ATOM 807 N N . CYS A 1 102 ? 6.356 -4.800 4.798 1.00 86.62 102 CYS A N 1
ATOM 808 C CA . CYS A 1 102 ? 7.271 -4.448 3.724 1.00 86.62 102 CYS A CA 1
ATOM 809 C C . CYS A 1 102 ? 7.628 -5.683 2.900 1.00 86.62 102 CYS A C 1
ATOM 811 O O . CYS A 1 102 ? 7.894 -6.751 3.447 1.00 86.62 102 CYS A O 1
ATOM 813 N N . CYS A 1 103 ? 7.592 -5.534 1.578 1.00 85.06 103 CYS A N 1
ATOM 814 C CA . CYS A 1 103 ? 7.813 -6.620 0.640 1.00 85.06 103 CYS A CA 1
ATOM 815 C C . CYS A 1 103 ? 8.163 -6.093 -0.749 1.00 85.06 103 CYS A C 1
ATOM 817 O O . CYS A 1 103 ? 7.418 -5.282 -1.289 1.00 85.06 103 CYS A O 1
ATOM 819 N N . ASN A 1 104 ? 9.285 -6.546 -1.317 1.00 79.75 104 ASN A N 1
ATOM 820 C CA . ASN A 1 104 ? 9.721 -6.261 -2.693 1.00 79.75 104 ASN A CA 1
ATOM 821 C C . ASN A 1 104 ? 9.416 -4.829 -3.173 1.00 79.75 104 ASN A C 1
ATOM 823 O O . ASN A 1 104 ? 8.662 -4.585 -4.127 1.00 79.75 104 ASN A O 1
ATOM 827 N N . ASN A 1 105 ? 10.020 -3.884 -2.451 1.00 84.12 105 ASN A N 1
ATOM 828 C CA . ASN A 1 105 ? 9.941 -2.444 -2.675 1.00 84.12 105 ASN A CA 1
ATOM 829 C C . ASN A 1 105 ? 8.563 -1.814 -2.461 1.00 84.12 105 ASN A C 1
ATOM 831 O O . ASN A 1 105 ? 8.365 -0.650 -2.783 1.00 84.12 105 ASN A O 1
ATOM 835 N N . VAL A 1 106 ? 7.630 -2.544 -1.862 1.00 87.69 106 VAL A N 1
ATOM 836 C CA . VAL A 1 106 ? 6.372 -2.014 -1.348 1.00 87.69 106 VAL A CA 1
ATOM 837 C C . VAL A 1 106 ? 6.435 -1.974 0.167 1.00 87.69 106 VAL A C 1
ATOM 839 O O . VAL A 1 106 ? 6.880 -2.918 0.817 1.00 87.69 106 VAL A O 1
ATOM 842 N N . ARG A 1 107 ? 5.955 -0.883 0.745 1.00 89.88 107 ARG A N 1
ATOM 843 C CA . ARG A 1 107 ? 5.779 -0.717 2.179 1.00 89.88 107 ARG A CA 1
ATOM 844 C C . ARG A 1 107 ? 4.387 -0.175 2.435 1.00 89.88 107 ARG A C 1
ATOM 846 O O . ARG A 1 107 ? 4.022 0.856 1.888 1.00 89.88 107 ARG A O 1
ATOM 853 N N . ALA A 1 108 ? 3.622 -0.849 3.277 1.00 91.69 108 ALA A N 1
ATOM 854 C CA . ALA A 1 108 ? 2.369 -0.332 3.803 1.00 91.69 108 ALA A CA 1
ATOM 855 C C . ALA A 1 108 ? 2.522 -0.120 5.307 1.00 91.69 108 ALA A C 1
ATOM 857 O O . ALA A 1 108 ? 2.955 -1.024 6.013 1.00 91.69 108 ALA A O 1
ATOM 858 N N . LEU A 1 109 ? 2.188 1.072 5.782 1.00 91.69 109 LEU A N 1
ATOM 859 C CA . LEU A 1 109 ? 2.246 1.489 7.176 1.00 91.69 109 LEU A CA 1
ATOM 860 C C . LEU A 1 109 ? 0.863 1.981 7.583 1.00 91.69 109 LEU A C 1
ATOM 862 O O . LEU A 1 109 ? 0.350 2.938 7.011 1.00 91.69 109 LEU A O 1
ATOM 866 N N . PHE A 1 110 ? 0.266 1.331 8.565 1.00 91.06 110 PHE A N 1
ATOM 867 C CA . PHE A 1 110 ? -0.924 1.801 9.250 1.00 91.06 110 PHE A CA 1
ATOM 868 C C . PHE A 1 110 ? -0.506 2.513 10.530 1.00 91.06 110 PHE A C 1
ATOM 870 O O . PHE A 1 110 ? 0.255 1.943 11.305 1.00 91.06 110 PHE A O 1
ATOM 877 N N . ASP A 1 111 ? -1.017 3.717 10.762 1.00 90.00 111 ASP A N 1
ATOM 878 C CA . ASP A 1 111 ? -0.821 4.454 12.007 1.00 90.00 111 ASP A CA 1
ATOM 879 C C . ASP A 1 111 ? -2.153 5.032 12.501 1.00 90.00 111 ASP A C 1
ATOM 881 O O . ASP A 1 111 ? -2.980 5.516 11.723 1.00 90.00 111 ASP A O 1
ATOM 885 N N . GLU A 1 112 ? -2.391 4.936 13.806 1.00 85.38 112 GLU A N 1
ATOM 886 C CA . GLU A 1 112 ? -3.651 5.341 14.427 1.00 85.38 112 GLU A CA 1
ATOM 887 C C . GLU A 1 112 ? -3.721 6.836 14.784 1.00 85.38 112 GLU A C 1
ATOM 889 O O . GLU A 1 112 ? -4.823 7.346 14.993 1.00 85.38 112 GLU A O 1
ATOM 894 N N . LEU A 1 113 ? -2.590 7.552 14.855 1.00 82.50 113 LEU A N 1
ATOM 895 C CA . LEU A 1 113 ? -2.514 8.915 15.394 1.00 82.50 113 LEU A CA 1
ATOM 896 C C . LEU A 1 113 ? -2.071 9.950 14.343 1.00 82.50 113 LEU A C 1
ATOM 898 O O . LEU A 1 113 ? -1.259 9.655 13.471 1.00 82.50 113 LEU A O 1
ATOM 902 N N . PRO A 1 114 ? -2.563 11.206 14.405 1.00 75.50 114 PRO A N 1
ATOM 903 C CA . PRO A 1 114 ? -3.702 11.706 15.193 1.00 75.50 114 PRO A CA 1
ATOM 904 C C . PRO A 1 114 ? -5.064 11.245 14.641 1.00 75.50 114 PRO A C 1
ATOM 906 O O . PRO A 1 114 ? -6.089 11.393 15.301 1.00 75.50 114 PRO A O 1
ATOM 909 N N . THR A 1 115 ? -5.078 10.689 13.429 1.00 83.50 115 THR A N 1
ATOM 910 C CA . THR A 1 115 ? -6.237 10.035 12.814 1.00 83.50 115 THR A CA 1
ATOM 911 C C . THR A 1 115 ? -5.789 8.723 12.184 1.00 83.50 115 THR A C 1
ATOM 913 O O . THR A 1 115 ? -4.729 8.728 11.553 1.00 83.50 115 THR A O 1
ATOM 916 N N . PRO A 1 116 ? -6.591 7.650 12.253 1.00 86.94 116 PRO A N 1
ATOM 917 C CA . PRO A 1 116 ? -6.242 6.376 11.643 1.00 86.94 116 PRO A CA 1
ATOM 918 C C . PRO A 1 116 ? -6.036 6.528 10.134 1.00 86.94 116 PRO A C 1
ATOM 920 O O . PRO A 1 116 ? -6.938 6.915 9.383 1.00 86.94 116 PRO A O 1
ATOM 923 N N . HIS A 1 117 ? -4.819 6.250 9.684 1.00 89.38 117 HIS A N 1
ATOM 924 C CA . HIS A 1 117 ? -4.419 6.396 8.297 1.00 89.38 117 HIS A CA 1
ATOM 925 C C . HIS A 1 117 ? -3.459 5.284 7.886 1.00 89.38 117 HIS A C 1
ATOM 927 O O . HIS A 1 117 ? -2.676 4.764 8.671 1.00 89.38 117 HIS A O 1
ATOM 933 N N . LEU A 1 118 ? -3.551 4.903 6.621 1.00 90.00 118 LEU A N 1
ATOM 934 C CA . LEU A 1 118 ? -2.733 3.882 6.000 1.00 90.00 118 LEU A CA 1
ATOM 935 C C . LEU A 1 118 ? -1.948 4.536 4.869 1.00 90.00 118 LEU A C 1
ATOM 937 O O . LEU A 1 118 ? -2.518 5.161 3.974 1.00 90.00 118 LEU A O 1
ATOM 941 N N . VAL A 1 119 ? -0.633 4.414 4.915 1.00 90.50 119 VAL A N 1
ATOM 942 C CA . VAL A 1 119 ? 0.289 4.939 3.919 1.00 90.50 119 VAL A CA 1
ATOM 943 C C . VAL A 1 119 ? 0.907 3.767 3.185 1.00 90.50 119 VAL A C 1
ATOM 945 O O . VAL A 1 119 ? 1.499 2.893 3.805 1.00 90.50 119 VAL A O 1
ATOM 948 N N . VAL A 1 120 ? 0.778 3.753 1.865 1.00 91.62 120 VAL A N 1
ATOM 949 C CA . VAL A 1 120 ? 1.402 2.757 0.999 1.00 91.62 120 VAL A CA 1
ATOM 950 C C . VAL A 1 120 ? 2.425 3.453 0.115 1.00 91.62 120 VAL A C 1
ATOM 952 O O . VAL A 1 120 ? 2.137 4.473 -0.510 1.00 91.62 120 VAL A O 1
ATOM 955 N N . GLU A 1 121 ? 3.633 2.916 0.091 1.00 90.31 121 GLU A N 1
ATOM 956 C CA . GLU A 1 121 ? 4.791 3.445 -0.615 1.00 90.31 121 GLU A CA 1
ATOM 957 C C . GLU A 1 121 ? 5.365 2.336 -1.496 1.00 90.31 121 GLU A C 1
ATOM 959 O O . GLU A 1 121 ? 5.582 1.220 -1.032 1.00 90.31 121 GLU A O 1
ATOM 964 N N . ILE A 1 122 ? 5.591 2.635 -2.772 1.00 89.00 122 ILE A N 1
ATOM 965 C CA . ILE A 1 122 ? 6.249 1.746 -3.732 1.00 89.00 122 ILE A CA 1
ATOM 966 C C . ILE A 1 122 ? 7.518 2.444 -4.184 1.00 89.00 122 ILE A C 1
ATOM 968 O O . ILE A 1 122 ? 7.457 3.521 -4.768 1.00 89.00 122 ILE A O 1
ATOM 972 N N . THR A 1 123 ? 8.666 1.856 -3.913 1.00 86.75 123 THR A N 1
ATOM 973 C CA . THR A 1 123 ? 9.968 2.385 -4.303 1.00 86.75 123 THR A CA 1
ATOM 974 C C . THR A 1 123 ? 10.418 1.688 -5.581 1.00 86.75 123 THR A C 1
ATOM 976 O O . THR A 1 123 ? 10.415 0.464 -5.647 1.00 86.75 123 THR A O 1
ATOM 979 N N . ALA A 1 124 ? 10.819 2.442 -6.600 1.00 80.50 124 ALA A N 1
ATOM 980 C CA . ALA A 1 124 ? 11.450 1.860 -7.777 1.00 80.50 124 ALA A CA 1
ATOM 981 C C . ALA A 1 124 ? 12.779 1.206 -7.371 1.00 80.50 124 ALA A C 1
ATOM 983 O O . ALA A 1 124 ? 13.617 1.832 -6.712 1.00 80.50 124 ALA A O 1
ATOM 984 N N . PHE A 1 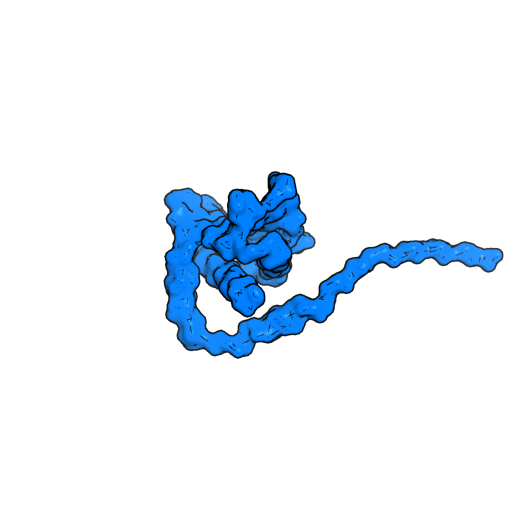125 ? 12.970 -0.052 -7.762 1.00 68.62 125 PHE A N 1
ATOM 985 C CA . PHE A 1 125 ? 14.228 -0.764 -7.569 1.00 68.62 125 PHE A CA 1
ATOM 986 C C . PHE A 1 125 ? 14.626 -1.499 -8.854 1.00 68.62 125 PHE A C 1
ATOM 988 O O . PHE A 1 125 ? 13.803 -2.246 -9.392 1.00 68.62 125 PHE A O 1
ATOM 995 N N . PRO A 1 126 ? 15.877 -1.352 -9.331 1.00 70.19 126 PRO A N 1
ATOM 996 C CA . PRO A 1 126 ? 16.940 -0.475 -8.816 1.00 70.19 126 PRO A CA 1
ATOM 997 C C . PRO A 1 126 ? 16.562 1.018 -8.883 1.00 70.19 126 PRO A C 1
ATOM 999 O O . PRO A 1 126 ? 15.633 1.388 -9.596 1.00 70.19 126 PRO A O 1
ATOM 1002 N N . ALA A 1 127 ? 17.245 1.865 -8.103 1.00 67.62 127 ALA A N 1
ATOM 1003 C CA . ALA A 1 127 ? 16.916 3.288 -7.988 1.00 67.62 127 ALA A CA 1
ATOM 1004 C C . ALA A 1 127 ? 16.864 3.956 -9.375 1.00 67.62 127 ALA A C 1
ATOM 1006 O O . ALA A 1 127 ? 17.865 4.000 -10.091 1.00 67.62 127 ALA A O 1
ATOM 1007 N N . GLY A 1 128 ? 15.688 4.450 -9.757 1.00 71.38 128 GLY A N 1
ATOM 1008 C CA . GLY A 1 128 ? 15.424 4.905 -11.116 1.00 71.38 128 GLY A CA 1
ATOM 1009 C C . GLY A 1 128 ? 14.023 5.495 -11.287 1.00 71.38 128 GLY A C 1
ATOM 1010 O O . GLY A 1 128 ? 13.309 5.700 -10.298 1.00 71.38 128 GLY A O 1
ATOM 1011 N N . PRO A 1 129 ? 13.624 5.811 -12.532 1.00 77.38 129 PRO A N 1
ATOM 1012 C CA . PRO A 1 129 ? 12.270 6.260 -12.818 1.00 77.38 129 PRO A CA 1
ATOM 1013 C C . PRO A 1 129 ? 11.266 5.141 -12.524 1.00 77.38 129 PRO A C 1
ATOM 1015 O O . PRO A 1 129 ? 11.559 3.963 -12.719 1.00 77.38 129 PRO A O 1
ATOM 1018 N N . LEU A 1 130 ? 10.068 5.526 -12.079 1.00 77.31 130 LEU A N 1
ATOM 1019 C CA . LEU A 1 130 ? 8.966 4.587 -11.885 1.00 77.31 130 LEU A CA 1
ATOM 1020 C C . LEU A 1 130 ? 8.650 3.892 -13.210 1.00 77.31 130 LEU A C 1
ATOM 1022 O O . LEU A 1 130 ? 8.424 4.544 -14.231 1.00 7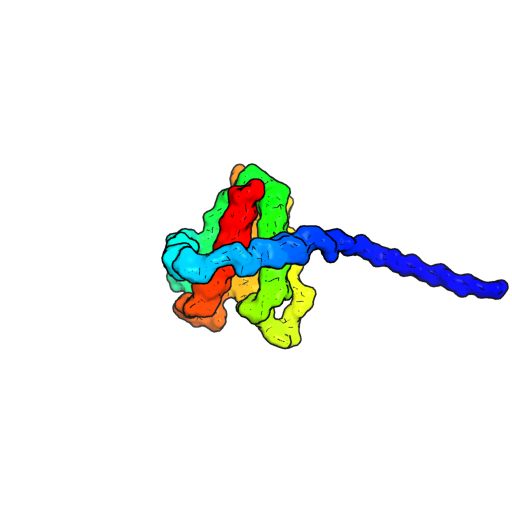7.31 130 LEU A O 1
ATOM 1026 N N . THR A 1 131 ? 8.645 2.567 -13.181 1.00 80.56 131 THR A N 1
ATOM 1027 C CA . THR A 1 131 ? 8.355 1.740 -14.348 1.00 80.56 131 THR A CA 1
ATOM 1028 C C . THR A 1 131 ? 6.875 1.382 -14.398 1.00 80.56 131 THR A C 1
ATOM 1030 O O . THR A 1 131 ? 6.157 1.470 -13.402 1.00 80.56 131 THR A O 1
ATOM 1033 N N . GLU A 1 132 ? 6.397 0.910 -15.551 1.00 80.38 132 GLU A N 1
ATOM 1034 C CA . GLU A 1 132 ? 5.017 0.423 -15.683 1.00 80.38 132 GLU A CA 1
ATOM 1035 C C . GLU A 1 132 ? 4.696 -0.705 -14.684 1.00 80.38 132 GLU A C 1
ATOM 1037 O O . GLU A 1 132 ? 3.577 -0.789 -14.182 1.00 80.38 132 GLU A O 1
ATOM 1042 N N . LYS A 1 133 ? 5.698 -1.509 -14.294 1.00 81.06 133 LYS A N 1
ATOM 1043 C CA . LYS A 1 133 ? 5.552 -2.546 -13.260 1.00 81.06 133 LYS A CA 1
ATOM 1044 C C . LYS A 1 133 ? 5.190 -1.958 -11.895 1.00 81.06 133 LYS A C 1
ATOM 1046 O O . LYS A 1 133 ? 4.360 -2.528 -11.189 1.00 81.06 133 LYS A O 1
ATOM 1051 N N . ASP A 1 134 ? 5.771 -0.818 -11.531 1.00 82.38 134 ASP A N 1
ATOM 1052 C CA . ASP A 1 134 ? 5.475 -0.135 -10.266 1.00 82.38 134 ASP A CA 1
ATOM 1053 C C . ASP A 1 134 ? 4.048 0.423 -10.268 1.00 82.38 134 ASP A C 1
ATOM 1055 O O . ASP A 1 134 ? 3.329 0.330 -9.272 1.00 82.38 134 ASP A O 1
ATOM 1059 N N . TYR A 1 135 ? 3.596 0.923 -11.419 1.00 82.31 135 TYR A N 1
ATOM 1060 C CA . TYR A 1 135 ? 2.215 1.359 -11.607 1.00 82.31 135 TYR A CA 1
ATOM 1061 C C . TYR A 1 135 ? 1.216 0.193 -11.600 1.00 82.31 135 TYR A C 1
ATOM 1063 O O . TYR A 1 135 ? 0.140 0.321 -11.017 1.00 82.31 135 TYR A O 1
ATOM 1071 N N . ALA A 1 136 ? 1.580 -0.967 -12.152 1.00 82.81 136 ALA A N 1
ATOM 1072 C CA . ALA A 1 136 ? 0.769 -2.180 -12.063 1.00 82.81 136 ALA A CA 1
ATOM 1073 C C . ALA A 1 136 ? 0.629 -2.669 -10.608 1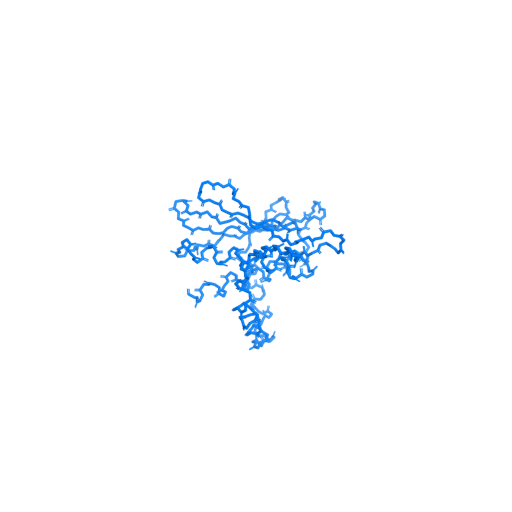.00 82.81 136 ALA A C 1
ATOM 1075 O O . ALA A 1 136 ? -0.465 -3.032 -10.171 1.00 82.81 136 ALA A O 1
ATOM 1076 N N . LYS A 1 137 ? 1.709 -2.607 -9.814 1.00 85.00 137 LYS A N 1
ATOM 1077 C CA . LYS A 1 137 ? 1.660 -2.864 -8.362 1.00 85.00 137 LYS A CA 1
ATOM 1078 C C . LYS A 1 137 ? 0.725 -1.881 -7.648 1.00 85.00 137 LYS A C 1
ATOM 1080 O O . LYS A 1 137 ? -0.094 -2.293 -6.826 1.00 85.00 137 LYS A O 1
ATOM 1085 N N . ALA A 1 138 ? 0.819 -0.595 -7.985 1.00 85.94 138 ALA A N 1
ATOM 1086 C CA . ALA A 1 138 ? -0.016 0.466 -7.422 1.00 85.94 138 ALA A CA 1
ATOM 1087 C C . ALA A 1 138 ? -1.510 0.242 -7.678 1.00 85.94 138 ALA A C 1
ATOM 1089 O O . ALA A 1 138 ? -2.343 0.473 -6.802 1.00 85.94 138 ALA A O 1
ATOM 1090 N N . GLU A 1 139 ? -1.851 -0.246 -8.868 1.00 83.75 139 GLU A N 1
ATOM 1091 C CA . GLU A 1 139 ? -3.222 -0.578 -9.231 1.00 83.75 139 GLU A CA 1
ATOM 1092 C C . GLU A 1 139 ? -3.787 -1.712 -8.372 1.00 83.75 139 GLU A C 1
ATOM 1094 O O . GLU A 1 139 ? -4.869 -1.563 -7.799 1.00 83.75 139 GLU A O 1
ATOM 1099 N N . LYS A 1 140 ? -3.044 -2.815 -8.226 1.00 84.25 140 LYS A N 1
ATOM 1100 C CA . LYS A 1 140 ? -3.454 -3.948 -7.379 1.00 84.25 140 LYS A CA 1
ATOM 1101 C C . LYS A 1 140 ? -3.673 -3.516 -5.929 1.00 84.25 140 LYS A C 1
ATOM 1103 O O . LYS A 1 140 ? -4.669 -3.887 -5.309 1.00 84.25 140 LYS A O 1
ATOM 1108 N N . LEU A 1 141 ? -2.788 -2.668 -5.408 1.00 86.25 141 LEU A N 1
ATOM 1109 C CA . LEU A 1 141 ? -2.913 -2.114 -4.060 1.00 86.25 141 LEU A CA 1
ATOM 1110 C C . LEU A 1 141 ? -4.135 -1.193 -3.932 1.00 86.25 141 LEU A C 1
ATOM 1112 O O . LEU A 1 141 ? -4.874 -1.299 -2.956 1.00 86.25 141 LEU A O 1
ATOM 1116 N N . GLU A 1 142 ? -4.418 -0.337 -4.919 1.00 84.69 142 GLU A N 1
ATOM 1117 C CA . GLU A 1 142 ? -5.635 0.491 -4.903 1.00 84.69 142 GLU A CA 1
ATOM 1118 C C . GLU A 1 142 ? -6.922 -0.336 -4.951 1.00 84.69 142 GLU A C 1
ATOM 1120 O O . GLU A 1 142 ? -7.901 0.064 -4.318 1.00 84.69 142 GLU A O 1
ATOM 1125 N N . LYS A 1 143 ? -6.943 -1.481 -5.652 1.00 81.25 143 LYS A N 1
ATOM 1126 C CA . LYS A 1 143 ? -8.102 -2.392 -5.646 1.00 81.25 143 LYS A CA 1
ATOM 1127 C C . LYS A 1 143 ? -8.416 -2.873 -4.224 1.00 81.25 143 LYS A C 1
ATOM 1129 O O . LYS A 1 143 ? -9.574 -2.806 -3.807 1.00 81.25 143 LYS A O 1
ATOM 1134 N N . VAL A 1 144 ? -7.398 -3.252 -3.446 1.00 83.12 144 VAL A N 1
ATOM 1135 C CA . VAL A 1 144 ? -7.561 -3.642 -2.030 1.00 83.12 144 VAL A CA 1
ATOM 1136 C C . VAL A 1 144 ? -8.007 -2.458 -1.170 1.00 83.12 144 VAL A C 1
ATOM 1138 O O . VAL A 1 144 ? -8.977 -2.568 -0.418 1.00 83.12 144 VAL A O 1
ATOM 1141 N N . LEU A 1 145 ? -7.355 -1.300 -1.319 1.00 81.25 145 LEU A N 1
ATOM 1142 C CA . LEU A 1 145 ? -7.661 -0.094 -0.539 1.00 81.25 145 LEU A CA 1
ATOM 1143 C C . LEU A 1 145 ? -9.096 0.405 -0.754 1.00 81.25 145 LEU A C 1
ATOM 1145 O O . LEU A 1 145 ? -9.766 0.794 0.200 1.00 81.25 145 LEU A O 1
ATOM 1149 N N . ARG A 1 146 ? -9.588 0.394 -1.999 1.00 74.44 146 ARG A N 1
ATOM 1150 C CA . ARG A 1 146 ? -10.961 0.807 -2.328 1.00 74.44 146 ARG A CA 1
ATOM 1151 C C . ARG A 1 146 ? -12.007 -0.203 -1.894 1.00 74.44 146 ARG A C 1
ATOM 1153 O O . ARG A 1 146 ? -13.096 0.205 -1.506 1.00 74.44 146 ARG A O 1
ATOM 1160 N N . SER A 1 147 ? -11.697 -1.491 -1.951 1.00 64.81 147 SER A N 1
ATOM 1161 C CA . SER A 1 147 ? -12.645 -2.528 -1.540 1.00 64.81 147 SER A CA 1
ATOM 1162 C C . SER A 1 147 ? -12.851 -2.517 -0.025 1.00 64.81 147 SER A C 1
ATOM 1164 O O . SER A 1 147 ? -13.984 -2.617 0.434 1.00 64.81 147 SER A O 1
ATOM 1166 N N . GLY A 1 148 ? -11.799 -2.256 0.761 1.00 57.72 148 GLY A N 1
ATOM 1167 C CA . GLY A 1 148 ? -11.939 -2.043 2.207 1.00 57.72 148 GLY A CA 1
ATOM 1168 C C . GLY A 1 148 ? -12.572 -0.702 2.607 1.00 57.72 148 GLY A C 1
ATOM 1169 O O . GLY A 1 148 ? -12.868 -0.513 3.780 1.00 57.72 148 GLY A O 1
ATOM 1170 N N . ALA A 1 149 ? -12.801 0.217 1.660 1.00 50.88 149 ALA A N 1
ATOM 1171 C CA . ALA A 1 149 ? -13.585 1.441 1.860 1.00 50.88 149 ALA A CA 1
ATOM 1172 C C . ALA A 1 149 ? -15.103 1.218 1.778 1.00 50.88 149 ALA A C 1
ATOM 1174 O O . ALA A 1 149 ? -15.869 2.084 2.190 1.00 50.88 149 ALA A O 1
ATOM 1175 N N . SER A 1 150 ? -15.519 0.108 1.161 1.00 39.44 150 SER A N 1
ATOM 1176 C CA . SER A 1 150 ? -16.921 -0.266 0.954 1.00 39.44 150 SER A CA 1
ATOM 1177 C C . SER A 1 150 ? -17.446 -1.222 2.037 1.00 39.44 150 SER A C 1
ATOM 1179 O O . SER A 1 150 ? -18.562 -1.724 1.894 1.00 39.44 150 SER A O 1
ATOM 1181 N N . ILE A 1 151 ? -16.634 -1.491 3.067 1.00 37.66 151 ILE A N 1
ATOM 1182 C CA . ILE A 1 151 ? -16.955 -2.280 4.266 1.00 37.66 151 ILE A CA 1
ATOM 1183 C C . ILE A 1 151 ? -17.261 -1.341 5.430 1.00 37.66 151 ILE A C 1
ATOM 1185 O O . ILE A 1 151 ? -16.515 -0.348 5.590 1.00 37.66 151 ILE A O 1
#

Secondary structure (DSSP, 8-state):
-------------TTSSHHHHHTTS-S-HHHHHHHHHHHHTTSEEETTTEEEEEEE-S-HHHHHHHHHHHHHHHHH-TTTS-TTT------EEEETTEEEEEETTEEEEEE-SSS-EEEEEEE-SSSSSPPHHHHHHHHHHHHHHHHTT--